Protein AF-A0AAV3FKP2-F1 (afdb_monomer)

Radius of gyration: 14.45 Å; Cα contacts (8 Å, |Δi|>4): 32; chains: 1; bounding box: 38×34×27 Å

pLDDT: mean 80.72, std 16.63, range [39.28, 94.38]

Mean predicted aligned error: 8.75 Å

Organism: NCBI:txid1161745

Structure (mmCIF, N/CA/C/O backbone):
data_AF-A0AAV3FKP2-F1
#
_entry.id   AF-A0AAV3FKP2-F1
#
loop_
_atom_site.group_PDB
_atom_site.id
_atom_site.type_symbol
_atom_site.label_atom_id
_atom_site.label_alt_id
_atom_site.label_comp_id
_atom_site.label_asym_id
_atom_site.label_entity_id
_atom_site.label_seq_id
_atom_site.pdbx_PDB_ins_code
_atom_site.Cartn_x
_atom_site.Cartn_y
_atom_site.Cartn_z
_atom_site.occupancy
_atom_site.B_iso_or_equiv
_atom_site.auth_seq_id
_atom_site.auth_comp_id
_atom_site.auth_asym_id
_atom_site.auth_atom_id
_atom_site.pdbx_PDB_model_num
ATOM 1 N N . MET A 1 1 ? 29.520 21.431 -4.347 1.00 39.28 1 MET A N 1
ATOM 2 C CA . MET A 1 1 ? 28.187 20.947 -4.765 1.00 39.28 1 MET A CA 1
ATOM 3 C C . MET A 1 1 ? 28.082 19.478 -4.386 1.00 39.28 1 MET A C 1
ATOM 5 O O . MET A 1 1 ? 28.633 18.631 -5.078 1.00 39.28 1 MET A O 1
ATOM 9 N N . THR A 1 2 ? 27.492 19.170 -3.234 1.00 44.38 2 THR A N 1
ATOM 10 C CA . THR A 1 2 ? 27.295 17.792 -2.769 1.00 44.38 2 THR A CA 1
ATOM 11 C C . THR A 1 2 ? 26.206 17.150 -3.619 1.00 44.38 2 THR A C 1
ATOM 13 O O . THR A 1 2 ? 25.015 17.341 -3.395 1.00 44.38 2 THR A O 1
ATOM 16 N N . ARG A 1 3 ? 26.628 16.425 -4.658 1.00 49.28 3 ARG A N 1
ATOM 17 C CA . ARG A 1 3 ? 25.756 15.569 -5.460 1.00 49.28 3 ARG A CA 1
ATOM 18 C C . ARG A 1 3 ? 25.312 14.429 -4.550 1.00 49.28 3 ARG A C 1
ATOM 20 O O . ARG A 1 3 ? 26.006 13.423 -4.436 1.00 49.28 3 ARG A O 1
ATOM 27 N N . SER A 1 4 ? 24.212 14.652 -3.829 1.00 55.19 4 SER A N 1
ATOM 28 C CA . SER A 1 4 ? 23.564 13.655 -2.986 1.00 55.19 4 SER A CA 1
ATOM 29 C C . SER A 1 4 ? 23.479 12.355 -3.765 1.00 55.19 4 SER A C 1
ATOM 31 O O . SER A 1 4 ? 22.946 12.315 -4.874 1.00 55.19 4 SER A O 1
ATOM 33 N N . HIS A 1 5 ? 24.096 11.335 -3.184 1.00 56.75 5 HIS A N 1
ATOM 34 C CA . HIS A 1 5 ? 24.236 9.985 -3.693 1.00 56.75 5 HIS A CA 1
ATOM 35 C C . HIS A 1 5 ? 22.830 9.424 -3.943 1.00 56.75 5 HIS A C 1
ATOM 37 O O . HIS A 1 5 ? 22.205 8.840 -3.057 1.00 56.75 5 HIS A O 1
ATOM 43 N N . ARG A 1 6 ? 22.281 9.664 -5.137 1.00 56.62 6 ARG A N 1
ATOM 44 C CA . ARG A 1 6 ? 21.080 8.981 -5.594 1.00 56.62 6 ARG A CA 1
ATOM 45 C C . ARG A 1 6 ? 21.525 7.540 -5.799 1.00 56.62 6 AR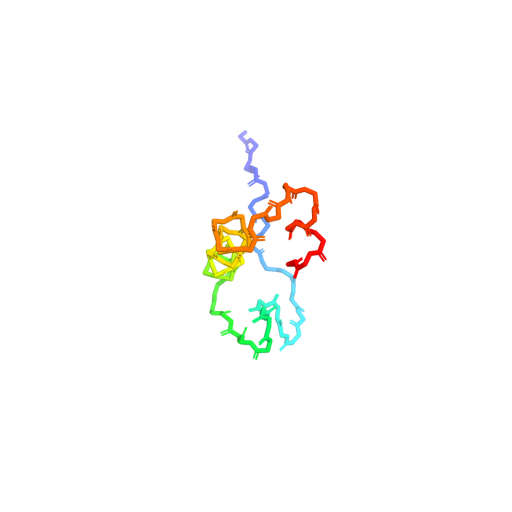G A C 1
ATOM 47 O O . ARG A 1 6 ? 22.244 7.239 -6.743 1.00 56.62 6 ARG A O 1
ATOM 54 N N . ASN A 1 7 ? 21.220 6.699 -4.815 1.00 54.72 7 ASN A N 1
ATOM 55 C CA . ASN A 1 7 ? 21.493 5.269 -4.833 1.00 54.72 7 ASN A CA 1
ATOM 56 C C . ASN A 1 7 ? 20.568 4.620 -5.876 1.00 54.72 7 ASN A C 1
ATOM 58 O O . ASN A 1 7 ? 19.523 4.054 -5.563 1.00 54.72 7 ASN A O 1
ATOM 62 N N . GLU A 1 8 ? 20.923 4.837 -7.133 1.00 57.91 8 GLU A N 1
ATOM 63 C CA . GLU A 1 8 ? 20.548 4.038 -8.282 1.00 57.91 8 GLU A CA 1
ATOM 64 C C . GLU A 1 8 ? 21.681 3.007 -8.423 1.00 57.91 8 GLU A C 1
ATOM 66 O O . GLU A 1 8 ? 22.857 3.356 -8.356 1.00 57.91 8 GLU A O 1
ATOM 71 N N . ASP A 1 9 ? 21.337 1.733 -8.578 1.00 56.47 9 ASP A N 1
ATOM 72 C CA . ASP A 1 9 ? 22.237 0.717 -9.135 1.00 56.47 9 ASP A CA 1
ATOM 73 C C . ASP A 1 9 ? 23.227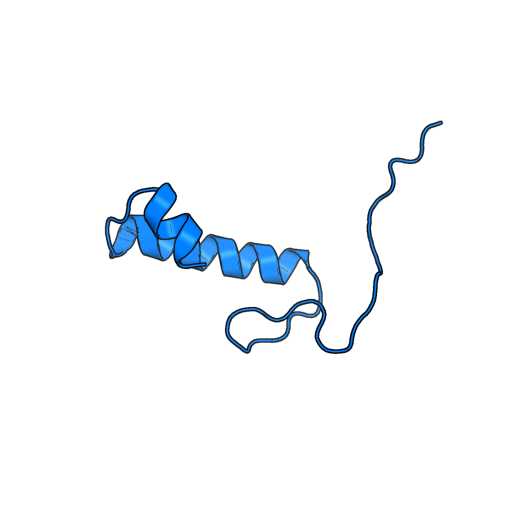 -0.108 -8.272 1.00 56.47 9 ASP A C 1
ATOM 75 O O . ASP A 1 9 ? 24.412 -0.201 -8.576 1.00 56.47 9 ASP A O 1
ATOM 79 N N . ARG A 1 10 ? 22.743 -0.901 -7.298 1.00 55.78 10 ARG A N 1
ATOM 80 C CA . ARG A 1 10 ? 23.418 -2.178 -6.922 1.00 55.78 10 ARG A CA 1
ATOM 81 C C . ARG A 1 10 ? 22.415 -3.279 -6.576 1.00 55.78 10 ARG A C 1
ATOM 83 O O . ARG A 1 10 ? 21.689 -3.136 -5.610 1.00 55.78 10 ARG A O 1
ATOM 90 N N . GLY A 1 11 ? 22.241 -4.393 -7.278 1.00 53.72 11 GLY A N 1
ATOM 91 C CA . GLY A 1 11 ? 22.802 -4.948 -8.512 1.00 53.72 11 GLY A CA 1
ATOM 92 C C . GLY A 1 11 ? 22.902 -6.462 -8.356 1.00 53.72 11 GLY A C 1
ATOM 93 O O . GLY A 1 11 ? 24.001 -6.978 -8.444 1.00 53.72 11 GLY A O 1
ATOM 94 N N . GLY A 1 12 ? 21.792 -7.132 -8.015 1.00 52.59 12 GLY A N 1
ATOM 95 C CA . GLY A 1 12 ? 21.689 -8.589 -7.867 1.00 52.59 12 GLY A CA 1
ATOM 96 C C . GLY A 1 12 ? 20.374 -9.072 -8.483 1.00 52.59 12 GLY A C 1
ATOM 97 O O . GLY A 1 12 ? 19.419 -8.297 -8.529 1.00 52.59 12 GLY A O 1
ATOM 98 N N . GLU A 1 13 ? 20.356 -10.303 -8.987 1.00 55.19 13 GLU A N 1
ATOM 99 C CA . GLU A 1 13 ? 19.609 -10.790 -10.168 1.00 55.19 13 GLU A CA 1
ATOM 100 C C . GLU A 1 13 ? 18.061 -10.728 -10.124 1.00 55.19 13 GLU A C 1
ATOM 102 O O . GLU A 1 13 ? 17.420 -11.116 -11.086 1.00 55.19 13 GLU A O 1
ATOM 107 N N . HIS A 1 14 ? 17.453 -10.159 -9.075 1.00 59.94 14 HIS A N 1
ATOM 108 C CA . HIS A 1 14 ? 15.999 -9.961 -8.906 1.00 59.94 14 HIS A CA 1
ATOM 109 C C . HIS A 1 14 ? 15.679 -8.670 -8.120 1.00 59.94 14 HIS A C 1
ATOM 111 O O . HIS A 1 14 ? 14.864 -8.652 -7.193 1.00 59.94 14 HIS A O 1
ATOM 117 N N . ARG A 1 15 ? 16.396 -7.579 -8.416 1.00 71.06 15 ARG A N 1
ATOM 118 C CA . ARG A 1 15 ? 16.580 -6.436 -7.498 1.00 71.06 15 ARG A CA 1
ATOM 119 C C . ARG A 1 15 ? 15.301 -5.774 -6.973 1.00 71.06 15 ARG A C 1
ATOM 121 O O . ARG A 1 15 ? 15.325 -5.251 -5.862 1.00 71.06 15 ARG A O 1
ATOM 128 N N . TRP A 1 16 ? 14.211 -5.775 -7.738 1.00 80.19 16 TRP A N 1
ATOM 129 C CA . TRP A 1 16 ? 12.959 -5.104 -7.372 1.00 80.19 16 TRP A CA 1
ATOM 130 C C . TRP A 1 16 ? 11.776 -6.059 -7.485 1.00 80.19 16 TRP A C 1
ATOM 132 O O . TRP A 1 16 ? 10.841 -5.813 -8.239 1.00 80.19 16 TRP A O 1
ATOM 142 N N . THR A 1 17 ? 11.829 -7.158 -6.740 1.00 88.44 17 THR A N 1
ATOM 143 C CA . THR A 1 17 ? 10.723 -8.116 -6.666 1.00 88.44 17 THR A CA 1
ATOM 144 C C . THR A 1 17 ? 9.915 -7.876 -5.395 1.00 88.44 17 THR A C 1
ATOM 146 O O . THR A 1 17 ? 10.485 -7.750 -4.312 1.00 88.44 17 THR A O 1
ATOM 149 N N . PHE A 1 18 ? 8.591 -7.814 -5.510 1.00 88.56 18 PHE A N 1
ATOM 150 C CA . PHE A 1 18 ? 7.674 -7.759 -4.372 1.00 88.56 18 PHE A CA 1
ATOM 151 C C . PHE A 1 18 ? 6.540 -8.756 -4.594 1.00 88.56 18 PHE A C 1
ATOM 153 O O . PHE A 1 18 ? 5.914 -8.746 -5.651 1.00 88.56 18 PHE A O 1
ATOM 160 N N . ASN A 1 19 ? 6.308 -9.632 -3.613 1.00 89.38 19 ASN A N 1
ATOM 161 C CA . ASN A 1 19 ? 5.312 -10.705 -3.686 1.00 89.38 19 ASN A CA 1
ATOM 162 C C . ASN A 1 19 ? 5.432 -11.585 -4.955 1.00 89.38 19 ASN A C 1
ATOM 164 O O . ASN A 1 19 ? 4.444 -11.912 -5.603 1.00 89.38 19 ASN A O 1
ATOM 168 N N . GLY A 1 20 ? 6.665 -11.899 -5.371 1.00 89.06 20 GLY A N 1
ATOM 169 C CA . GLY A 1 20 ? 6.935 -12.674 -6.590 1.00 89.06 20 GLY A CA 1
ATOM 170 C C . GLY A 1 20 ? 6.765 -11.908 -7.910 1.00 89.06 20 GLY A C 1
ATOM 171 O O . GLY A 1 20 ? 7.048 -12.467 -8.965 1.00 89.06 20 GLY A O 1
ATOM 172 N N . VAL A 1 21 ? 6.353 -10.636 -7.872 1.00 90.31 21 VAL A N 1
ATOM 173 C CA . VAL A 1 21 ? 6.248 -9.769 -9.054 1.00 90.31 21 VAL A CA 1
ATOM 174 C C . VAL A 1 21 ? 7.521 -8.949 -9.206 1.00 90.31 21 VAL A C 1
ATOM 176 O O . VAL A 1 21 ? 7.906 -8.224 -8.287 1.00 90.31 21 VAL A O 1
ATOM 179 N N . GLU A 1 22 ? 8.164 -9.042 -10.368 1.00 91.19 22 GLU A N 1
ATOM 180 C CA . GLU A 1 22 ? 9.325 -8.222 -10.714 1.00 91.19 22 GLU A CA 1
ATOM 181 C C . GLU A 1 22 ? 8.890 -6.856 -11.257 1.00 91.19 22 GLU A C 1
ATOM 183 O O . GLU A 1 22 ? 8.020 -6.755 -12.124 1.00 91.19 22 GLU A O 1
ATOM 188 N N . TYR A 1 23 ? 9.518 -5.792 -10.757 1.00 86.69 23 TYR A N 1
ATOM 189 C CA . TYR A 1 23 ? 9.252 -4.422 -11.175 1.00 86.69 23 TYR A CA 1
ATOM 190 C C . TYR A 1 23 ? 10.447 -3.830 -11.931 1.00 86.69 23 TYR A C 1
ATOM 192 O O . TYR A 1 23 ? 11.591 -3.950 -11.487 1.00 86.69 23 TYR A O 1
ATOM 200 N N . PRO A 1 24 ? 10.206 -3.073 -13.018 1.00 85.31 24 PRO A N 1
ATOM 201 C CA . PRO A 1 24 ? 11.287 -2.493 -13.814 1.00 85.31 24 PRO A CA 1
ATOM 202 C C . PRO A 1 24 ? 12.011 -1.352 -13.085 1.00 85.31 24 PRO A C 1
ATOM 204 O O . PRO A 1 24 ? 13.133 -0.995 -13.436 1.00 85.31 24 PRO A O 1
ATOM 207 N N . THR A 1 25 ? 11.397 -0.768 -12.048 1.00 85.94 25 THR A N 1
ATOM 208 C CA . THR A 1 25 ? 12.040 0.238 -11.195 1.00 85.94 25 THR A CA 1
ATOM 209 C C . THR A 1 25 ? 11.671 0.048 -9.725 1.00 85.94 25 THR A C 1
ATOM 211 O O . THR A 1 25 ? 10.560 -0.369 -9.392 1.00 85.94 25 THR A O 1
ATOM 214 N N . ARG A 1 26 ? 12.572 0.466 -8.825 1.00 84.31 26 ARG A N 1
ATOM 215 C CA . ARG A 1 26 ? 12.314 0.524 -7.376 1.00 84.31 26 ARG A CA 1
ATOM 216 C C . ARG A 1 26 ? 11.073 1.350 -7.032 1.00 84.31 26 ARG A C 1
ATOM 218 O O . ARG A 1 26 ? 10.362 1.016 -6.092 1.00 84.31 26 ARG A O 1
ATOM 225 N N . LYS A 1 27 ? 10.832 2.448 -7.761 1.00 89.06 27 LYS A N 1
ATOM 226 C CA . LYS A 1 27 ? 9.697 3.344 -7.505 1.00 89.06 27 LYS A CA 1
ATOM 227 C C . LYS A 1 27 ? 8.375 2.582 -7.623 1.00 89.06 27 LYS A C 1
ATOM 229 O O . LYS A 1 27 ? 7.590 2.621 -6.684 1.00 89.06 27 LYS A O 1
ATOM 234 N N . LEU A 1 28 ? 8.211 1.829 -8.709 1.00 89.56 28 LEU A N 1
ATOM 235 C CA . LEU A 1 28 ? 7.006 1.042 -8.972 1.00 89.56 28 LEU A CA 1
ATOM 236 C C . LEU A 1 28 ? 6.812 -0.073 -7.937 1.00 89.56 28 LEU A C 1
ATOM 238 O O . LEU A 1 28 ? 5.704 -0.264 -7.448 1.00 89.56 28 LEU A O 1
ATOM 242 N N . MET A 1 29 ? 7.892 -0.741 -7.522 1.00 92.69 29 MET A N 1
ATOM 243 C CA . MET A 1 29 ? 7.835 -1.713 -6.424 1.00 92.69 29 MET A CA 1
ATOM 244 C C . MET A 1 29 ? 7.386 -1.053 -5.108 1.00 92.69 29 MET A C 1
ATOM 246 O O . MET A 1 29 ? 6.534 -1.584 -4.401 1.00 92.69 29 MET A O 1
ATOM 2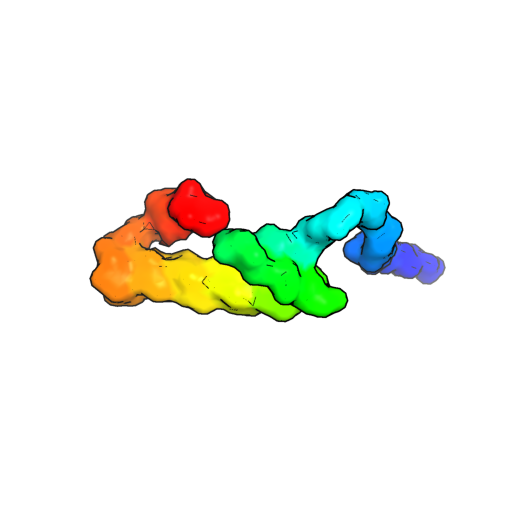50 N N . CYS A 1 30 ? 7.925 0.123 -4.768 1.00 91.75 30 CYS A N 1
ATOM 251 C CA . CYS A 1 30 ? 7.497 0.864 -3.580 1.00 91.75 30 CYS A CA 1
ATOM 252 C C . CYS A 1 30 ? 6.041 1.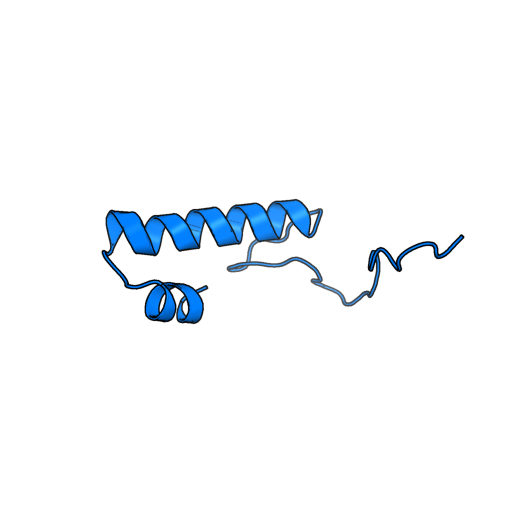350 -3.673 1.00 91.75 30 CYS A C 1
ATOM 254 O O . CYS A 1 30 ? 5.378 1.43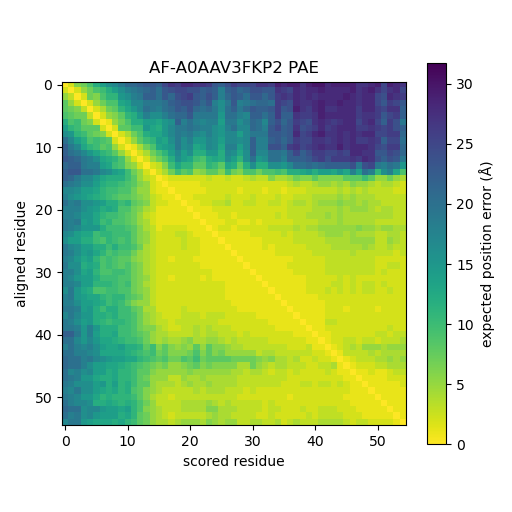2 -2.643 1.00 91.75 30 CYS A O 1
ATOM 256 N N . GLU A 1 31 ? 5.546 1.687 -4.866 1.00 93.56 31 GLU A N 1
ATOM 257 C CA . GLU A 1 31 ? 4.136 2.026 -5.098 1.00 93.56 31 GLU A CA 1
ATOM 258 C C . GLU A 1 31 ? 3.234 0.807 -4.862 1.00 93.56 31 GLU A C 1
ATOM 260 O O . GLU A 1 31 ? 2.274 0.916 -4.102 1.00 93.56 31 GLU A O 1
ATOM 265 N N . ALA A 1 32 ? 3.601 -0.366 -5.387 1.00 94.00 32 ALA A N 1
ATOM 266 C CA . ALA A 1 32 ? 2.888 -1.617 -5.124 1.00 94.00 32 ALA A CA 1
ATOM 267 C C . ALA A 1 32 ? 2.888 -1.988 -3.631 1.00 94.00 32 ALA A C 1
ATOM 269 O O . ALA A 1 32 ? 1.842 -2.301 -3.065 1.00 94.00 32 ALA A O 1
ATOM 270 N N . ARG A 1 33 ? 4.039 -1.857 -2.957 1.00 93.38 33 ARG A N 1
ATOM 271 C CA . ARG A 1 33 ? 4.149 -2.101 -1.511 1.00 93.38 33 ARG A CA 1
ATOM 272 C C . ARG A 1 33 ? 3.270 -1.151 -0.693 1.00 93.38 33 ARG A C 1
ATOM 274 O O . ARG A 1 33 ? 2.718 -1.541 0.327 1.00 93.38 33 ARG A O 1
ATOM 281 N N . ARG A 1 34 ? 3.137 0.111 -1.120 1.00 93.94 34 ARG A N 1
ATOM 282 C CA . ARG A 1 34 ? 2.262 1.094 -0.459 1.00 93.94 34 ARG A CA 1
ATOM 283 C C . ARG A 1 34 ? 0.786 0.798 -0.676 1.00 93.94 34 ARG A C 1
ATOM 285 O O . ARG A 1 34 ? 0.023 0.978 0.263 1.00 93.94 34 ARG A O 1
ATOM 292 N N . ALA A 1 35 ? 0.393 0.373 -1.875 1.00 94.38 35 ALA A N 1
ATOM 293 C CA . ALA A 1 35 ? -0.984 -0.028 -2.136 1.00 94.38 35 ALA A CA 1
ATOM 294 C C . ALA A 1 35 ? -1.399 -1.175 -1.204 1.00 94.38 35 ALA A C 1
ATOM 296 O O . ALA A 1 35 ? -2.438 -1.079 -0.561 1.00 94.38 35 ALA A O 1
ATOM 297 N N . GLU A 1 36 ? -0.537 -2.183 -1.036 1.00 93.69 36 GLU A N 1
ATOM 298 C CA . GLU A 1 36 ? -0.814 -3.298 -0.125 1.00 93.69 36 GLU A CA 1
ATOM 299 C C . GLU A 1 36 ? -0.838 -2.866 1.344 1.00 93.69 36 GLU A C 1
ATOM 301 O O . GLU A 1 36 ? -1.733 -3.246 2.092 1.00 93.69 36 GLU A O 1
ATOM 306 N N . TYR A 1 37 ? 0.083 -1.988 1.749 1.00 93.31 37 TYR A N 1
ATOM 307 C CA . TYR A 1 37 ? 0.060 -1.396 3.085 1.00 93.31 37 TYR A CA 1
ATOM 308 C C . TYR A 1 37 ? -1.264 -0.675 3.382 1.00 93.31 37 TYR A C 1
ATOM 310 O O . TYR A 1 37 ? -1.841 -0.868 4.445 1.00 93.31 37 TYR A O 1
ATOM 318 N N . VAL A 1 38 ? -1.767 0.137 2.445 1.00 94.19 38 VAL A N 1
ATOM 319 C CA . VAL A 1 38 ? -3.057 0.837 2.588 1.00 94.19 38 VAL A CA 1
ATOM 320 C C . VAL A 1 38 ? -4.217 -0.153 2.624 1.00 94.19 38 VAL A C 1
ATOM 322 O O . VAL A 1 38 ? -5.123 0.024 3.429 1.00 94.19 38 VAL A O 1
ATOM 325 N N . ARG A 1 39 ? -4.154 -1.218 1.820 1.00 92.81 39 ARG A N 1
ATOM 326 C CA . ARG A 1 39 ? -5.140 -2.300 1.820 1.00 92.81 39 ARG A CA 1
ATOM 327 C C . ARG A 1 39 ? -5.285 -2.945 3.198 1.00 92.81 39 ARG A C 1
ATOM 329 O O . ARG A 1 39 ? -6.391 -3.088 3.701 1.00 92.81 39 ARG A O 1
ATOM 336 N N . LEU A 1 40 ? -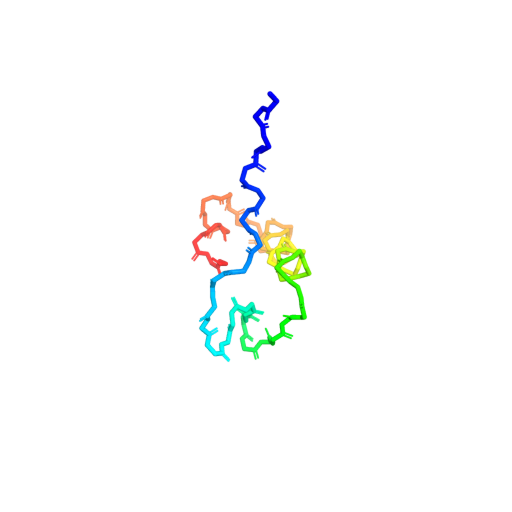4.161 -3.262 3.840 1.00 92.56 40 LEU A N 1
ATOM 337 C CA . LEU A 1 40 ? -4.134 -3.845 5.186 1.00 92.56 40 LEU A CA 1
ATOM 338 C C . LEU A 1 40 ? -4.671 -2.887 6.260 1.00 92.56 40 LEU A C 1
ATOM 340 O O . LEU A 1 40 ? -5.268 -3.329 7.240 1.00 92.56 40 LEU A O 1
ATOM 344 N N . LEU A 1 41 ? -4.470 -1.579 6.083 1.00 93.19 41 LEU A N 1
ATOM 345 C CA . LEU A 1 41 ? -5.017 -0.574 6.994 1.00 93.19 41 LEU A CA 1
ATOM 346 C C . LEU A 1 41 ? -6.532 -0.401 6.830 1.00 93.19 41 LEU A C 1
ATOM 348 O O . LEU A 1 41 ? -7.241 -0.343 7.830 1.00 93.19 41 LEU A O 1
ATOM 352 N N . ASP A 1 42 ? -7.011 -0.280 5.591 1.00 91.19 42 ASP A N 1
ATOM 353 C CA . ASP A 1 42 ? -8.399 0.091 5.288 1.00 91.19 42 ASP A CA 1
ATOM 354 C C . ASP A 1 42 ?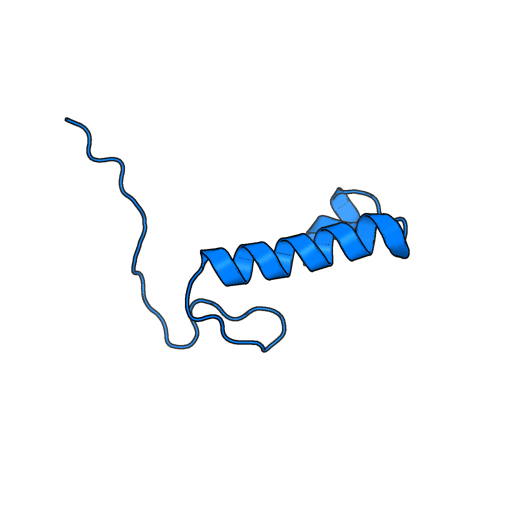 -9.344 -1.118 5.312 1.00 91.19 42 ASP A C 1
ATOM 356 O O . ASP A 1 42 ? -10.416 -1.054 5.909 1.00 91.19 42 ASP A O 1
ATOM 360 N N . GLU A 1 43 ? -8.925 -2.245 4.728 1.00 89.75 43 GLU A N 1
ATOM 361 C CA . GLU A 1 43 ? -9.766 -3.440 4.609 1.00 89.75 43 GLU A CA 1
ATOM 362 C C . GLU A 1 43 ? -9.626 -4.372 5.815 1.00 89.75 43 GLU A C 1
ATOM 364 O O . GLU A 1 43 ? -10.624 -4.865 6.338 1.00 89.75 43 GLU A O 1
ATOM 369 N N . GLU A 1 44 ? -8.396 -4.618 6.277 1.00 87.38 44 GLU A N 1
ATOM 370 C CA . GLU A 1 44 ? -8.152 -5.552 7.386 1.00 87.38 44 GLU A CA 1
ATOM 371 C C . GLU A 1 44 ? -8.156 -4.861 8.761 1.00 87.38 44 GLU A C 1
ATOM 373 O O . GLU A 1 44 ? -8.167 -5.520 9.802 1.00 87.38 44 GLU A O 1
ATOM 378 N N . GLY A 1 45 ? -8.183 -3.522 8.785 1.00 90.25 45 GLY A N 1
ATOM 379 C CA . GLY A 1 45 ? -8.215 -2.731 10.016 1.00 90.25 45 GLY A CA 1
ATOM 380 C C . GLY A 1 45 ? -6.948 -2.873 10.864 1.00 90.25 45 GLY A C 1
ATOM 381 O O . GLY A 1 45 ? -6.983 -2.630 12.075 1.00 90.25 45 GLY A O 1
ATOM 382 N N . MET A 1 46 ? -5.832 -3.300 10.261 1.00 94.00 46 MET A N 1
ATOM 383 C CA . MET A 1 46 ? -4.563 -3.470 10.963 1.00 94.00 46 MET A CA 1
ATOM 384 C C . MET A 1 46 ? -4.025 -2.125 11.442 1.00 94.00 46 MET A C 1
ATOM 386 O O . MET A 1 46 ? -4.161 -1.098 10.781 1.00 94.00 46 MET A O 1
ATOM 390 N N . ASN A 1 47 ? -3.329 -2.123 12.579 1.00 92.88 47 ASN A N 1
ATOM 391 C CA . ASN A 1 47 ? -2.567 -0.939 12.963 1.00 92.88 47 ASN A CA 1
ATOM 392 C C . ASN A 1 47 ? -1.291 -0.802 12.112 1.00 92.88 47 ASN A C 1
ATOM 394 O O . ASN A 1 47 ? -0.799 -1.767 11.525 1.00 92.88 47 ASN A O 1
ATOM 398 N N . PHE A 1 48 ? -0.715 0.402 12.086 1.00 89.31 48 PHE A N 1
ATOM 399 C CA . PHE A 1 48 ? 0.465 0.719 11.274 1.00 89.31 48 PHE A CA 1
ATOM 400 C C . PHE A 1 48 ? 1.655 -0.221 11.496 1.00 89.31 48 PHE A C 1
ATOM 402 O O . PHE A 1 48 ? 2.398 -0.488 10.551 1.00 89.31 48 PHE A O 1
ATOM 409 N N . THR 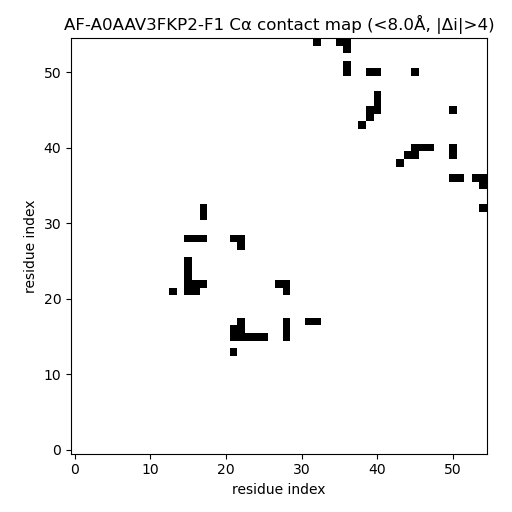A 1 49 ? 1.833 -0.718 12.722 1.00 94.19 49 THR A N 1
ATOM 410 C CA . THR A 1 49 ? 2.903 -1.656 13.075 1.00 94.19 49 THR A CA 1
ATOM 411 C C . THR A 1 49 ? 2.624 -3.034 12.483 1.00 94.19 49 THR A C 1
ATOM 413 O O . THR A 1 49 ? 3.495 -3.598 11.831 1.00 94.19 49 THR A O 1
ATOM 416 N N . GLN A 1 50 ? 1.406 -3.556 12.647 1.00 93.00 50 GLN A N 1
ATOM 417 C CA . GLN A 1 50 ? 0.990 -4.840 12.069 1.00 93.00 50 GLN A CA 1
ATOM 418 C C . GLN A 1 50 ? 1.089 -4.824 10.545 1.00 93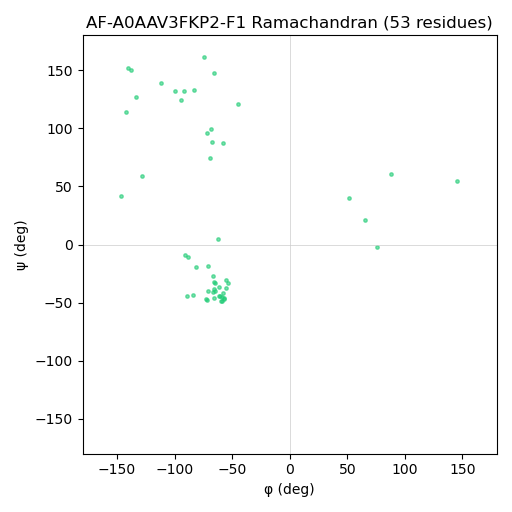.00 50 GLN A C 1
ATOM 420 O O . GLN A 1 50 ? 1.725 -5.704 9.970 1.00 93.00 50 GLN A O 1
ATOM 425 N N . ALA A 1 51 ? 0.553 -3.778 9.912 1.00 92.44 51 ALA A N 1
ATOM 426 C CA . ALA A 1 51 ? 0.651 -3.602 8.473 1.00 92.44 51 ALA A CA 1
ATOM 427 C C . ALA A 1 51 ? 2.121 -3.557 8.033 1.00 92.44 51 ALA A C 1
ATOM 429 O O . ALA A 1 51 ? 2.478 -4.222 7.076 1.00 92.44 51 ALA A O 1
ATOM 430 N N . ALA A 1 52 ? 3.008 -2.865 8.761 1.00 90.69 52 ALA A N 1
ATOM 431 C CA . ALA A 1 52 ? 4.424 -2.763 8.390 1.00 90.69 52 ALA A CA 1
ATOM 432 C C . ALA A 1 52 ? 5.182 -4.095 8.481 1.00 90.69 52 ALA A C 1
ATOM 434 O O . ALA A 1 52 ? 6.168 -4.268 7.773 1.00 90.69 52 ALA A O 1
ATOM 435 N N . HIS A 1 53 ? 4.741 -5.012 9.343 1.00 90.81 53 HIS A N 1
ATOM 436 C CA . HIS A 1 53 ? 5.310 -6.356 9.443 1.00 90.81 53 HIS A CA 1
ATOM 437 C C . HIS A 1 53 ? 4.778 -7.324 8.380 1.00 90.81 53 HIS A C 1
ATOM 439 O O . HIS A 1 53 ? 5.414 -8.346 8.136 1.00 90.81 53 HIS A O 1
ATOM 445 N N . ALA A 1 54 ? 3.632 -7.023 7.770 1.00 88.62 54 ALA A N 1
ATOM 446 C CA . ALA A 1 54 ? 3.001 -7.861 6.757 1.00 88.62 54 ALA A CA 1
ATOM 447 C C . ALA A 1 54 ? 3.471 -7.559 5.317 1.00 88.62 54 ALA A C 1
ATOM 449 O O . ALA A 1 54 ? 3.162 -8.341 4.417 1.00 88.62 54 ALA A O 1
ATOM 450 N N . VAL A 1 55 ? 4.215 -6.462 5.093 1.00 85.00 55 VAL A N 1
ATOM 451 C CA . VAL A 1 55 ? 4.708 -6.016 3.766 1.00 85.00 55 VAL A CA 1
ATOM 452 C C . VAL A 1 55 ? 6.226 -6.012 3.626 1.00 85.00 55 VAL A C 1
ATOM 454 O O . VAL A 1 55 ? 6.935 -5.894 4.646 1.00 85.00 55 VAL A O 1
#

Secondary structure (DSSP, 8-state):
------------TTTTEETTEE-SSHHHHHHHHHHHHHHHHHTS---HHHHHHH-

Nearest PDB structures (foldseek):
  7jrp-assembly1_g  TM=5.631E-01  e=7.529E+00  Vigna radiata var. radiata

Foldseek 3Di:
DPPPPPPDDDDDDQPQDDPNDGDPDVVVSVVVLVVQLVCCCPVVVDDNVRSVVVD

Sequence (55 aa):
MTRSHRNEDRGGEHRWTFNGVEYPTRKLMCEARRAEYVRLLDEEGMNFTQAAHAV

Solvent-accessible surface area (backbone atoms only — not comparable to full-atom values): 3566 Å² total; per-residue (Å²): 132,86,76,72,80,73,86,72,89,87,88,54,102,65,80,31,57,55,97,90,42,79,37,99,39,63,65,59,36,52,50,54,52,48,54,51,41,49,45,33,37,70,76,69,62,39,52,75,68,58,28,57,72,76,102